Protein 6V5J (pdb70)

Structure (mmCIF, N/CA/C/O backbone):
data_6V5J
#
_entry.id   6V5J
#
_cell.length_a   38.041
_cell.length_b   38.041
_cell.length_c   104.276
_cell.angle_alpha   90.000
_cell.angle_beta   90.000
_cell.angle_gamma   120.000
#
_symmetry.space_group_name_H-M   'H 3'
#
loop_
_entity.id
_entity.type
_entity.pdbx_description
1 polymer 'Coiled-coil Trimer with Glu:Leu:Ala Triad'
2 water water
#
loop_
_atom_site.group_PDB
_atom_site.id
_atom_site.type_symbol
_atom_site.label_atom_id
_atom_site.label_alt_id
_atom_site.label_comp_id
_atom_site.label_asym_id
_atom_site.label_entity_id
_atom_site.label_seq_id
_atom_site.pdbx_PDB_ins_code
_atom_site.Cartn_x
_atom_site.Cartn_y
_atom_site.Cartn_z
_atom_site.occupancy
_atom_site.B_iso_or_equiv
_atom_site.auth_seq_id
_atom_site.auth_comp_id
_atom_site.auth_asym_id
_atom_site.auth_atom_id
_atom_site.pdbx_PDB_model_num
ATOM 4 N N . GLU A 1 2 ? 12.729 -14.751 -31.249 1.00 15.35 1 GLU A N 1
ATOM 5 C CA . GLU A 1 2 ? 13.797 -14.998 -30.287 1.00 19.82 1 GLU A CA 1
ATOM 6 C C . GLU A 1 2 ? 14.148 -13.758 -29.478 1.00 18.29 1 GLU A C 1
ATOM 7 O O . GLU A 1 2 ? 14.217 -13.800 -28.252 1.0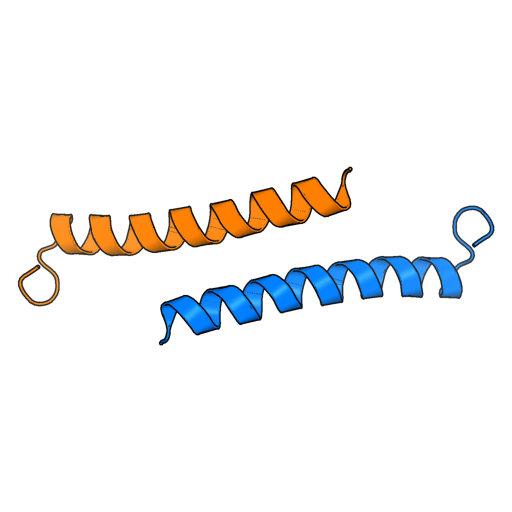0 16.31 1 GLU A O 1
ATOM 13 N N . VAL A 1 3 ? 14.388 -12.651 -30.179 1.00 21.08 2 VAL A N 1
ATOM 14 C CA . VAL A 1 3 ? 14.813 -11.441 -29.489 1.00 18.38 2 VAL A CA 1
ATOM 15 C C . VAL A 1 3 ? 13.682 -10.888 -28.638 1.00 15.57 2 VAL A C 1
ATOM 16 O O . VAL A 1 3 ? 13.895 -10.488 -27.487 1.00 16.64 2 VAL A O 1
ATOM 20 N N . GLU A 1 4 ? 12.460 -10.859 -29.179 1.00 14.22 3 GLU A N 1
ATOM 21 C CA . GLU A 1 4 ? 11.335 -10.358 -28.395 1.00 17.29 3 GLU A CA 1
ATOM 22 C C . GLU A 1 4 ? 11.102 -11.220 -27.156 1.00 17.97 3 GLU A C 1
ATOM 23 O O . GLU A 1 4 ? 10.740 -10.707 -26.092 1.00 17.61 3 GLU A O 1
ATOM 29 N N . ALA A 1 5 ? 11.322 -12.529 -27.268 1.00 16.00 4 ALA A N 1
ATOM 30 C CA . ALA A 1 5 ? 11.148 -13.385 -26.103 1.00 15.16 4 ALA A CA 1
ATOM 31 C C . ALA A 1 5 ? 12.249 -13.144 -25.079 1.00 12.04 4 ALA A C 1
ATOM 32 O O . ALA A 1 5 ? 12.000 -13.199 -23.868 1.00 14.12 4 ALA A O 1
ATOM 34 N N . LEU A 1 6 ? 13.473 -12.879 -25.545 1.00 13.65 5 LEU A N 1
ATOM 35 C CA . LEU A 1 6 ? 14.552 -12.571 -24.617 1.00 11.36 5 LEU A CA 1
ATOM 36 C C . LEU A 1 6 ? 14.316 -11.235 -23.929 1.00 12.04 5 LEU A C 1
ATOM 37 O O . LEU A 1 6 ? 14.630 -11.081 -22.743 1.00 13.97 5 LEU A O 1
ATOM 42 N N . GLU A 1 7 ? 13.753 -10.260 -24.648 1.00 10.51 6 GLU A N 1
ATOM 43 C CA . GLU A 1 7 ? 13.340 -9.023 -23.992 1.00 12.10 6 GLU A CA 1
ATOM 44 C C . GLU A 1 7 ? 12.408 -9.315 -22.828 1.00 12.67 6 GLU A C 1
ATOM 45 O O . GLU A 1 7 ? 12.529 -8.712 -21.757 1.00 10.72 6 GLU A O 1
ATOM 51 N N . LYS A 1 8 ? 11.467 -10.237 -23.028 1.00 11.27 7 LYS A N 1
ATOM 52 C CA . LYS A 1 8 ? 10.516 -10.589 -21.980 1.00 10.64 7 LYS A CA 1
ATOM 53 C C . LYS A 1 8 ? 11.223 -11.204 -20.779 1.00 13.77 7 LYS A C 1
ATOM 54 O O . LYS A 1 8 ? 10.966 -10.827 -19.631 1.00 13.51 7 LYS A O 1
ATOM 60 N N . LYS A 1 9 ? 12.116 -12.165 -21.027 1.00 9.97 8 LYS A N 1
ATOM 61 C CA . LYS A 1 9 ? 12.845 -12.801 -19.929 1.00 10.69 8 LYS A CA 1
ATOM 62 C C . LYS A 1 9 ? 13.678 -11.783 -19.166 1.00 10.83 8 LYS A C 1
ATOM 63 O O . LYS A 1 9 ? 13.752 -11.819 -17.932 1.00 12.48 8 LYS A O 1
ATOM 69 N N . VAL A 1 10 ? 14.330 -10.875 -19.893 1.00 11.19 9 VAL A N 1
ATOM 70 C CA . VAL A 1 10 ? 15.179 -9.883 -19.252 1.00 9.41 9 VAL A CA 1
ATOM 71 C C . VAL A 1 10 ? 14.351 -8.938 -18.385 1.00 10.41 9 VAL A C 1
ATOM 72 O O . VAL A 1 10 ? 14.729 -8.641 -17.248 1.00 13.64 9 VAL A O 1
ATOM 76 N N . GLU A 1 11 ? 13.204 -8.463 -18.888 1.00 10.69 10 GLU A N 1
ATOM 77 C CA . GLU A 1 11 ? 12.371 -7.589 -18.057 1.00 14.33 10 GLU A CA 1
ATOM 78 C C . GLU A 1 11 ? 11.828 -8.330 -16.840 1.00 16.54 10 GLU A C 1
ATOM 79 O O . GLU A 1 11 ? 11.698 -7.742 -15.757 1.00 14.32 10 GLU A O 1
ATOM 85 N N . ALA A 1 12 ? 11.496 -9.614 -16.997 1.00 12.37 11 ALA A N 1
ATOM 86 C CA . ALA A 1 12 ? 11.080 -10.413 -15.848 1.00 13.43 11 ALA A CA 1
ATOM 87 C C . ALA A 1 12 ? 12.187 -10.483 -14.808 1.00 14.68 11 ALA A C 1
ATOM 88 O O . ALA A 1 12 ? 11.925 -10.390 -13.602 1.00 11.13 11 ALA A O 1
ATOM 90 N N . LEU A 1 13 ? 13.434 -10.638 -15.261 1.00 10.18 12 LEU A N 1
ATOM 91 C CA . LEU A 1 13 ? 14.567 -10.641 -14.342 1.00 10.91 12 LEU A CA 1
ATOM 92 C C . LEU A 1 13 ? 14.734 -9.284 -13.667 1.00 10.94 12 LEU A C 1
ATOM 93 O O . LEU A 1 13 ? 15.027 -9.217 -12.467 1.00 10.20 12 LEU A O 1
ATOM 98 N N . GLU A 1 14 ? 14.557 -8.193 -14.419 1.00 10.43 13 GLU A N 1
ATOM 99 C CA . GLU A 1 14 ? 14.661 -6.865 -13.822 1.00 11.18 13 GLU A CA 1
ATOM 100 C C . GLU A 1 14 ? 13.683 -6.709 -12.663 1.00 8.48 13 GLU A C 1
ATOM 101 O O . GLU A 1 14 ? 14.039 -6.172 -11.608 1.00 9.02 13 GLU A O 1
ATOM 107 N N . LEU A 1 15 ? 12.449 -7.192 -12.832 1.00 10.34 14 LEU A N 1
ATOM 108 C CA . LEU A 1 15 ? 11.470 -7.104 -11.752 1.00 7.95 14 LEU A CA 1
ATOM 109 C C . LEU A 1 15 ? 11.856 -7.980 -10.566 1.00 10.24 14 LEU A C 1
ATOM 110 O O . LEU A 1 15 ? 11.707 -7.566 -9.408 1.00 10.45 14 LEU A O 1
ATOM 115 N N . LYS A 1 16 ? 12.305 -9.211 -10.831 1.00 10.88 15 LYS A N 1
ATOM 116 C CA . LYS A 1 16 ? 12.727 -10.090 -9.742 1.00 7.24 15 LYS A CA 1
ATOM 117 C C . LYS A 1 16 ? 13.891 -9.485 -8.974 1.00 7.90 15 LYS A C 1
ATOM 118 O O . LYS A 1 16 ? 13.946 -9.572 -7.742 1.00 8.47 15 LYS A O 1
ATOM 124 N N . VAL A 1 17 ? 14.846 -8.892 -9.690 1.00 7.27 16 VAL A N 1
ATOM 125 C CA . VAL A 1 17 ? 16.004 -8.278 -9.049 1.00 4.40 16 VAL A CA 1
ATOM 126 C C . VAL A 1 17 ? 15.582 -7.065 -8.226 1.00 8.55 16 VAL A C 1
ATOM 127 O O . VAL A 1 17 ? 16.057 -6.862 -7.107 1.00 7.73 16 VAL A O 1
ATOM 131 N N . GLN A 1 18 ? 14.669 -6.256 -8.752 1.00 8.57 17 GLN A N 1
ATOM 132 C CA . GLN A 1 18 ? 14.179 -5.113 -7.989 1.00 8.31 17 GLN A CA 1
ATOM 133 C C . GLN A 1 18 ? 13.509 -5.557 -6.692 1.00 8.63 17 GLN A C 1
ATOM 134 O O . GLN A 1 18 ? 13.713 -4.955 -5.626 1.00 8.08 17 GLN A O 1
ATOM 140 N N . ALA A 1 19 ? 12.706 -6.615 -6.762 1.00 7.93 18 ALA A N 1
ATOM 141 C CA . ALA A 1 19 ? 12.048 -7.110 -5.560 1.00 7.43 18 ALA A CA 1
ATOM 142 C C . ALA A 1 19 ? 13.074 -7.605 -4.549 1.00 9.57 18 ALA A C 1
ATOM 143 O O . ALA A 1 19 ? 12.941 -7.349 -3.345 1.00 8.22 18 ALA A O 1
ATOM 145 N N . LEU A 1 20 ? 14.114 -8.306 -5.025 1.00 7.28 19 LEU A N 1
ATOM 146 C CA . LEU A 1 20 ? 15.181 -8.756 -4.138 1.00 6.04 19 LEU A CA 1
ATOM 147 C C . LEU A 1 20 ? 15.911 -7.577 -3.518 1.00 7.53 19 LEU A C 1
ATOM 148 O O . LEU A 1 20 ? 16.255 -7.606 -2.333 1.00 6.92 19 LEU A O 1
ATOM 153 N N . GLU A 1 21 ? 16.200 -6.552 -4.317 1.00 7.90 20 GLU A N 1
ATOM 154 C CA . GLU A 1 21 ? 16.883 -5.379 -3.781 1.00 6.84 20 GLU A CA 1
ATOM 155 C C . GLU A 1 21 ? 16.090 -4.754 -2.643 1.00 7.04 20 GLU A C 1
ATOM 156 O O . GLU A 1 21 ? 16.662 -4.386 -1.608 1.00 6.16 20 GLU A O 1
ATOM 162 N N . LYS A 1 22 ? 14.767 -4.638 -2.808 1.00 6.04 21 LYS A N 1
ATOM 163 C CA . LYS A 1 22 ? 13.940 -4.052 -1.755 1.00 6.63 21 LYS A CA 1
ATOM 164 C C . LYS A 1 22 ? 13.949 -4.914 -0.507 1.00 6.95 21 LYS A C 1
ATOM 165 O O . LYS A 1 22 ? 13.997 -4.400 0.618 1.00 7.17 21 LYS A O 1
ATOM 171 N N . LYS A 1 23 ? 13.881 -6.229 -0.687 1.00 7.51 22 LYS A N 1
ATOM 172 C CA . LYS A 1 23 ? 13.873 -7.119 0.461 1.00 7.40 22 LYS A CA 1
ATOM 173 C C . LYS A 1 23 ? 15.218 -7.110 1.168 1.00 7.43 22 LYS A C 1
ATOM 174 O O . LYS A 1 23 ? 15.273 -7.090 2.400 1.00 9.12 22 LYS A O 1
ATOM 180 N N . VAL A 1 24 ? 16.318 -7.116 0.409 1.00 5.68 23 VAL A N 1
ATOM 181 C CA . VAL A 1 24 ? 17.632 -7.133 1.044 1.00 4.65 23 VAL A CA 1
ATOM 182 C C . VAL A 1 24 ? 17.902 -5.811 1.747 1.00 7.88 23 VAL A C 1
ATOM 183 O O . VAL A 1 24 ? 18.476 -5.783 2.839 1.00 6.63 23 VAL A O 1
ATOM 187 N N . GLU A 1 25 ? 17.486 -4.693 1.146 1.00 8.40 24 GLU A N 1
ATOM 188 C CA . GLU A 1 25 ? 17.701 -3.416 1.816 1.00 6.99 24 GLU A CA 1
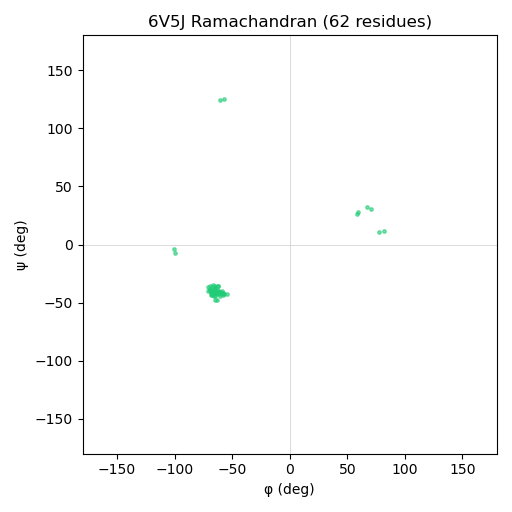ATOM 189 C C . GLU A 1 25 ? 16.901 -3.344 3.107 1.00 6.94 24 GLU A C 1
ATOM 190 O O . GLU A 1 25 ? 17.382 -2.816 4.109 1.00 9.07 24 GLU A O 1
ATOM 196 N N . ALA A 1 26 ? 15.690 -3.900 3.115 1.00 4.98 25 ALA A N 1
ATOM 197 C CA . ALA A 1 26 ? 14.912 -3.919 4.351 1.00 5.46 25 ALA A CA 1
ATOM 198 C C . ALA A 1 26 ? 15.584 -4.764 5.428 1.00 8.31 25 ALA A C 1
ATOM 199 O O . ALA A 1 26 ? 15.552 -4.406 6.608 1.00 9.41 25 ALA A O 1
ATOM 201 N N . LEU A 1 27 ? 16.178 -5.899 5.050 1.00 7.53 26 LEU A N 1
ATOM 202 C CA . LEU A 1 27 ? 16.893 -6.710 6.037 1.00 6.72 26 LEU A CA 1
ATOM 203 C C . LEU A 1 27 ? 18.152 -6.004 6.538 1.00 8.34 26 LEU A C 1
ATOM 204 O O . LEU A 1 27 ? 18.464 -6.050 7.738 1.00 10.16 26 LEU A O 1
ATOM 209 N N . GLU A 1 28 ? 18.892 -5.351 5.638 1.00 8.36 27 GLU A N 1
ATOM 210 C CA . GLU A 1 28 ? 20.122 -4.676 6.044 1.00 6.62 27 GLU A CA 1
ATOM 211 C C . GLU A 1 28 ? 19.841 -3.552 7.018 1.00 11.78 27 GLU A C 1
ATOM 212 O O . GLU A 1 28 ? 20.582 -3.361 7.990 1.00 12.70 27 GLU A O 1
ATOM 218 N N . HIS A 1 29 ? 18.788 -2.786 6.761 1.00 9.21 28 HIS A N 1
ATOM 219 C CA . HIS A 1 29 ? 18.538 -1.553 7.484 1.00 8.46 28 HIS A CA 1
ATOM 220 C C . HIS A 1 29 ? 17.500 -1.716 8.581 1.00 11.44 28 HIS A C 1
ATOM 221 O O . HIS A 1 29 ? 17.308 -0.789 9.374 1.00 12.66 28 HIS A O 1
ATOM 228 N N . GLY A 1 30 ? 16.848 -2.871 8.654 1.00 10.44 29 GLY A N 1
ATOM 229 C CA . GLY A 1 30 ? 15.842 -3.108 9.669 1.00 13.23 29 GLY A CA 1
ATOM 230 C C . GLY A 1 30 ? 14.576 -2.312 9.467 1.00 13.18 29 GLY A C 1
ATOM 231 O O . GLY A 1 30 ? 13.910 -1.967 10.447 1.00 14.50 29 GLY A O 1
ATOM 232 N N . TRP A 1 31 ? 14.223 -2.017 8.217 1.00 9.55 30 TRP A N 1
ATOM 233 C CA . TRP A 1 31 ? 13.038 -1.219 7.934 1.00 9.60 30 TRP A CA 1
ATOM 234 C C . TRP A 1 31 ? 11.798 -1.863 8.533 1.00 12.11 30 TRP A C 1
ATOM 235 O O . TRP A 1 31 ? 11.511 -3.032 8.276 1.00 12.88 30 TRP A O 1
ATOM 246 N N . ASP A 1 32 ? 11.071 -1.088 9.340 1.00 11.85 31 ASP A N 1
ATOM 247 C CA . ASP A 1 32 ? 9.802 -1.522 9.923 1.00 13.73 31 ASP A CA 1
ATOM 248 C C . ASP A 1 32 ? 9.961 -2.777 10.768 1.00 16.42 31 ASP A C 1
ATOM 249 O O . ASP A 1 32 ? 9.012 -3.551 10.917 1.00 17.21 31 ASP A O 1
ATOM 254 N N . GLY A 1 33 ? 11.163 -2.991 11.304 1.00 18.59 32 GLY A N 1
ATOM 255 C CA . GLY A 1 33 ? 11.437 -4.141 12.138 1.00 17.77 32 GLY A CA 1
ATOM 256 C C . GLY A 1 33 ? 11.732 -5.415 11.385 1.00 16.89 32 GLY A C 1
ATOM 257 O O . GLY A 1 33 ? 11.752 -6.488 12.000 1.00 19.52 32 GLY A O 1
ATOM 258 N N . ARG A 1 34 ? 11.952 -5.336 10.078 1.00 16.92 33 ARG A N 1
ATOM 259 C CA . ARG A 1 34 ? 12.340 -6.501 9.286 1.00 14.26 33 ARG A CA 1
ATOM 260 C C . ARG A 1 34 ? 13.799 -6.854 9.548 1.00 17.51 33 ARG A C 1
ATOM 261 O O . ARG A 1 34 ? 14.545 -6.031 10.082 1.00 18.46 33 ARG A O 1
ATOM 272 N N . GLU B 1 2 ? -0.120 -7.273 -3.789 1.00 16.78 1 GLU B N 1
ATOM 273 C CA . GLU B 1 2 ? -0.850 -6.479 -4.773 1.00 20.23 1 GLU B CA 1
ATOM 274 C C . GLU B 1 2 ? 0.057 -5.563 -5.574 1.00 18.45 1 GLU B C 1
ATOM 275 O O . GLU B 1 2 ? -0.009 -5.510 -6.803 1.00 19.97 1 GLU B O 1
ATOM 281 N N . VAL B 1 3 ? 0.884 -4.808 -4.858 1.00 19.87 2 VAL B N 1
ATOM 282 C CA . VAL B 1 3 ? 1.748 -3.841 -5.519 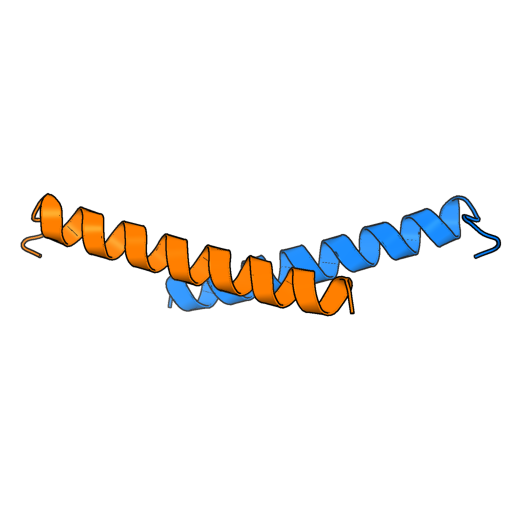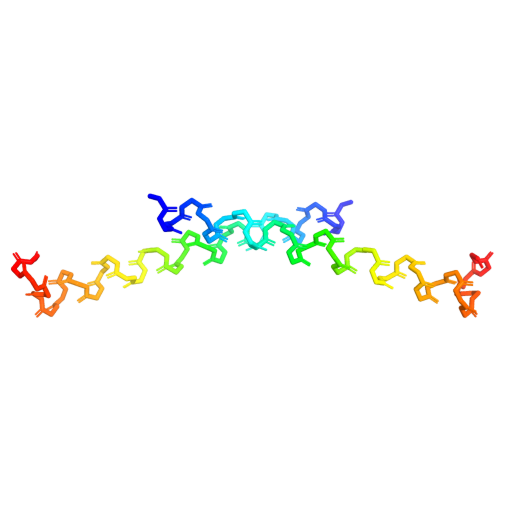1.00 17.13 2 VAL B CA 1
ATOM 283 C C . VAL B 1 3 ? 2.763 -4.551 -6.406 1.00 16.70 2 VAL B C 1
ATOM 284 O O . VAL B 1 3 ? 2.950 -4.185 -7.570 1.00 15.77 2 VAL B O 1
ATOM 288 N N . GLU B 1 4 ? 3.426 -5.585 -5.876 1.00 13.42 3 GLU B N 1
ATOM 289 C CA . GLU B 1 4 ? 4.423 -6.291 -6.677 1.00 18.62 3 GLU B CA 1
ATOM 290 C C . GLU B 1 4 ? 3.786 -6.931 -7.905 1.00 17.07 3 GLU B C 1
ATOM 291 O O . GLU B 1 4 ? 4.400 -6.981 -8.978 1.00 17.51 3 GLU B O 1
ATOM 297 N N . ALA B 1 5 ? 2.548 -7.416 -7.769 1.00 14.79 4 ALA B N 1
ATOM 298 C CA . ALA B 1 5 ? 1.863 -7.997 -8.916 1.00 16.50 4 ALA B CA 1
ATOM 299 C C . ALA B 1 5 ? 1.514 -6.929 -9.943 1.00 12.62 4 ALA B C 1
ATOM 300 O O . ALA B 1 5 ? 1.602 -7.174 -11.150 1.00 15.50 4 ALA B O 1
ATOM 302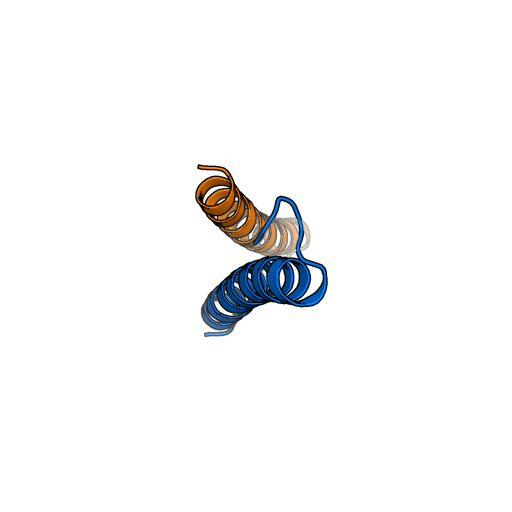 N N . LEU B 1 6 ? 1.104 -5.742 -9.484 1.00 14.61 5 LEU B N 1
ATOM 303 C CA . LEU B 1 6 ? 0.834 -4.658 -10.418 1.00 12.41 5 LEU B CA 1
ATOM 304 C C . LEU B 1 6 ? 2.109 -4.185 -11.098 1.00 14.56 5 LEU B C 1
ATOM 305 O O . LEU B 1 6 ? 2.072 -3.805 -12.272 1.00 12.32 5 LEU B O 1
ATOM 310 N N . GLU B 1 7 ? 3.242 -4.199 -10.388 1.00 12.88 6 GLU B N 1
ATOM 311 C CA . GLU B 1 7 ? 4.510 -3.908 -11.050 1.00 12.24 6 GLU B CA 1
ATOM 312 C C . GLU B 1 7 ? 4.753 -4.878 -12.201 1.00 11.64 6 GLU B C 1
ATOM 313 O O . GLU B 1 7 ? 5.212 -4.475 -13.276 1.00 10.95 6 GLU B O 1
ATOM 319 N N . LYS B 1 8 ? 4.445 -6.160 -12.000 1.00 11.31 7 LYS B N 1
ATOM 320 C CA . LYS B 1 8 ? 4.681 -7.127 -13.065 1.00 11.71 7 LYS B CA 1
ATOM 321 C C . LYS B 1 8 ? 3.757 -6.878 -14.249 1.00 11.76 7 LYS B C 1
ATOM 322 O O . LYS B 1 8 ? 4.185 -6.961 -15.402 1.00 12.24 7 LYS B O 1
ATOM 328 N N . LYS B 1 9 ? 2.482 -6.597 -13.978 1.00 10.47 8 LYS B N 1
ATOM 329 C CA . LYS B 1 9 ? 1.549 -6.277 -15.055 1.00 11.24 8 LYS B CA 1
ATOM 330 C C . LYS B 1 9 ? 1.988 -5.034 -15.808 1.00 11.73 8 LYS B C 1
ATOM 331 O O . LYS B 1 9 ? 1.890 -4.975 -17.038 1.00 11.66 8 LYS B O 1
ATOM 337 N N . VA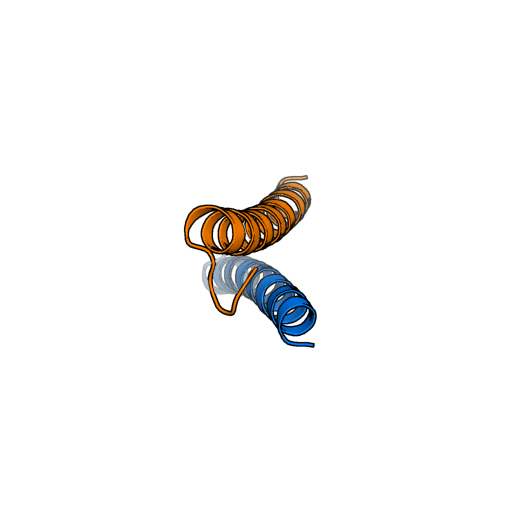L B 1 10 ? 2.468 -4.027 -15.083 1.00 11.30 9 VAL B N 1
ATOM 338 C CA . VAL B 1 10 ? 2.879 -2.795 -15.739 1.00 9.22 9 VAL B CA 1
ATOM 339 C C . VAL B 1 10 ? 4.102 -3.036 -16.615 1.00 10.90 9 VAL B C 1
ATOM 340 O O . VAL B 1 10 ? 4.174 -2.540 -17.744 1.00 11.83 9 VAL B O 1
ATOM 344 N N . GLU B 1 11 ? 5.066 -3.827 -16.134 1.00 10.17 10 GLU B N 1
ATOM 345 C CA . GLU B 1 11 ? 6.255 -4.061 -16.949 1.00 13.71 10 GLU B CA 1
ATOM 346 C C . GLU B 1 11 ? 5.918 -4.915 -18.163 1.00 14.96 10 GLU B C 1
ATOM 347 O O . GLU B 1 11 ? 6.468 -4.703 -19.251 1.00 13.29 10 GLU B O 1
ATOM 353 N N . ALA B 1 12 ? 5.003 -5.873 -18.001 1.00 13.15 11 ALA B N 1
ATOM 354 C CA . ALA B 1 12 ? 4.516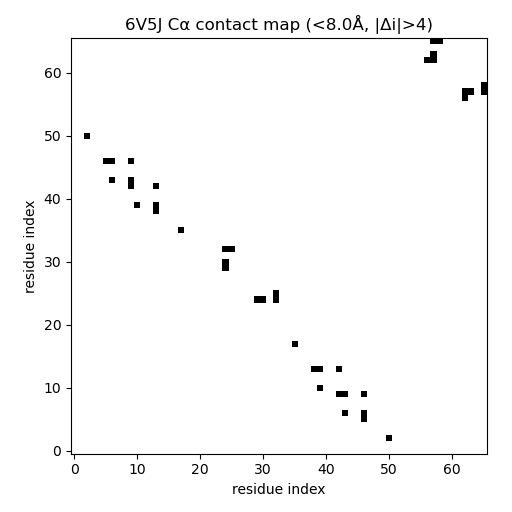 -6.621 -19.153 1.00 14.02 11 ALA B CA 1
ATOM 355 C C . ALA B 1 12 ? 3.897 -5.682 -20.175 1.00 12.93 11 ALA B C 1
ATOM 356 O O . ALA B 1 12 ? 4.087 -5.849 -21.387 1.00 11.03 11 ALA B O 1
ATOM 358 N N . LEU B 1 13 ? 3.156 -4.681 -19.702 1.00 9.14 12 LEU B N 1
ATOM 359 C CA . LEU B 1 13 ? 2.547 -3.728 -20.617 1.00 11.21 12 LEU B CA 1
ATOM 360 C C . LEU B 1 13 ? 3.613 -2.901 -21.317 1.00 9.91 12 LEU B C 1
ATOM 361 O O . LEU B 1 13 ? 3.507 -2.633 -22.518 1.00 9.93 12 LEU B O 1
ATOM 366 N N . GLU B 1 14 ? 4.661 -2.508 -20.586 1.00 9.95 13 GLU B N 1
ATOM 367 C CA . GLU B 1 14 ? 5.733 -1.734 -21.204 1.00 10.60 13 GLU B CA 1
ATOM 368 C C . GLU B 1 14 ? 6.346 -2.494 -22.376 1.00 7.30 13 GLU B C 1
ATOM 369 O O . GLU B 1 14 ? 6.614 -1.912 -23.432 1.00 9.02 13 GLU B O 1
ATOM 375 N N . LEU B 1 15 ? 6.561 -3.804 -22.211 1.00 8.73 14 LEU B N 1
ATOM 376 C CA . LEU B 1 15 ? 7.111 -4.625 -23.289 1.00 9.23 14 LEU B CA 1
ATOM 377 C C . LEU B 1 15 ? 6.168 -4.711 -24.479 1.00 8.41 14 LEU B C 1
ATOM 378 O O . LEU B 1 15 ? 6.612 -4.673 -25.631 1.00 7.81 14 LEU B O 1
ATOM 383 N N . LYS B 1 16 ? 4.873 -4.920 -24.219 1.00 9.69 15 LYS B N 1
ATOM 384 C CA . LYS B 1 16 ? 3.903 -4.993 -25.310 1.00 8.67 15 LYS B CA 1
ATOM 385 C C . LYS B 1 16 ? 3.841 -3.678 -26.065 1.00 7.71 15 LYS B C 1
ATOM 386 O O . LYS B 1 16 ? 3.704 -3.660 -27.296 1.00 7.80 15 LYS B O 1
ATOM 392 N N . VAL B 1 17 ? 3.915 -2.563 -25.337 1.00 7.17 16 VAL B N 1
ATOM 393 C CA . VAL B 1 17 ? 3.868 -1.246 -25.965 1.00 6.27 16 VAL B CA 1
ATOM 394 C C . VAL B 1 17 ? 5.121 -1.007 -26.794 1.00 8.54 16 VAL B C 1
ATOM 395 O O . VAL B 1 17 ? 5.055 -0.476 -27.908 1.00 9.28 16 VAL B O 1
ATOM 399 N N . GLN B 1 18 ? 6.281 -1.395 -26.269 1.00 7.63 17 GLN B N 1
ATOM 400 C CA . GLN B 1 18 ? 7.510 -1.257 -27.037 1.00 6.73 17 GLN B CA 1
ATOM 401 C C . GLN B 1 18 ? 7.444 -2.063 -28.326 1.00 9.62 17 GLN B C 1
ATOM 402 O O . GLN B 1 18 ? 7.849 -1.585 -29.393 1.00 8.24 17 GLN B O 1
ATOM 408 N N . ALA B 1 19 ? 6.949 -3.298 -28.242 1.00 8.07 18 ALA B N 1
ATOM 409 C CA . ALA B 1 19 ? 6.834 -4.124 -29.437 1.00 9.25 18 ALA B CA 1
ATOM 410 C C . ALA B 1 19 ? 5.900 -3.477 -30.450 1.00 9.32 18 ALA B C 1
ATOM 411 O O . ALA B 1 19 ? 6.192 -3.475 -31.652 1.00 8.10 18 ALA B O 1
ATOM 413 N N . LEU B 1 20 ? 4.781 -2.898 -29.974 1.00 5.36 19 LEU B N 1
ATOM 414 C CA . LEU B 1 20 ? 3.854 -2.204 -30.865 1.00 6.61 19 LEU B CA 1
ATOM 415 C C . LEU B 1 20 ? 4.500 -0.981 -31.494 1.00 7.42 19 LEU B C 1
ATOM 416 O O . LEU B 1 20 ? 4.286 -0.700 -32.678 1.00 8.44 19 LEU B O 1
ATOM 421 N N . GLU B 1 21 ? 5.260 -0.219 -30.710 1.00 6.84 20 GLU B N 1
ATOM 422 C CA . GLU B 1 21 ? 5.922 0.955 -31.268 1.00 6.47 20 GLU B CA 1
ATOM 423 C C . GLU B 1 21 ? 6.866 0.565 -32.396 1.00 7.96 20 GLU B C 1
ATOM 424 O O . GLU B 1 21 ? 6.924 1.249 -33.423 1.00 8.04 20 GLU B O 1
ATOM 430 N N . LYS B 1 22 ? 7.624 -0.523 -32.223 1.00 6.09 21 LYS B N 1
ATOM 431 C CA . LYS B 1 22 ? 8.544 -0.933 -33.278 1.00 6.53 21 LYS B CA 1
ATOM 432 C C . LYS B 1 22 ? 7.785 -1.371 -34.518 1.00 7.44 21 LYS B C 1
ATOM 433 O O . LYS B 1 22 ? 8.210 -1.090 -35.643 1.00 8.39 21 LYS B O 1
ATOM 439 N N . LYS B 1 23 ? 6.661 -2.065 -34.337 1.00 5.58 22 LYS B N 1
ATOM 440 C CA . LYS B 1 23 ? 5.916 -2.519 -35.501 1.00 7.69 22 LYS B CA 1
ATOM 441 C C . LYS B 1 23 ? 5.255 -1.345 -36.206 1.00 7.23 22 LYS B C 1
ATOM 442 O O . LYS B 1 23 ? 5.247 -1.282 -37.439 1.00 7.42 22 LYS B O 1
ATOM 448 N N . VAL B 1 24 ? 4.718 -0.388 -35.440 1.00 6.33 23 VAL B N 1
ATOM 449 C CA . VAL B 1 24 ? 4.044 0.749 -36.063 1.00 6.04 23 VAL B CA 1
ATOM 450 C C . VAL B 1 24 ? 5.050 1.650 -36.766 1.00 6.18 23 VAL B C 1
ATOM 451 O O . VAL B 1 24 ? 4.777 2.165 -37.853 1.00 6.12 23 VAL B O 1
ATOM 455 N N . GLU B 1 25 ? 6.230 1.851 -36.167 1.00 6.04 24 GLU B N 1
ATOM 456 C CA . GLU B 1 25 ? 7.238 2.665 -36.842 1.00 7.18 24 GLU B CA 1
ATOM 457 C C . GLU B 1 25 ? 7.702 2.001 -38.130 1.00 6.59 24 GLU B C 1
ATOM 458 O O . GLU B 1 25 ? 7.947 2.680 -39.133 1.00 9.59 24 GLU B O 1
ATOM 464 N N . ALA B 1 26 ? 7.803 0.671 -38.130 1.00 5.27 25 ALA B N 1
ATOM 465 C CA . ALA B 1 26 ? 8.158 -0.035 -39.357 1.00 7.09 25 ALA B CA 1
ATOM 466 C C . ALA B 1 26 ? 7.094 0.145 -40.429 1.00 9.82 25 ALA B C 1
ATOM 467 O O . ALA B 1 26 ? 7.417 0.337 -41.607 1.00 9.95 25 ALA B O 1
ATOM 469 N N . LEU B 1 27 ? 5.820 0.081 -40.046 1.00 8.94 26 LEU B N 1
ATOM 470 C CA . LEU B 1 27 ? 4.751 0.298 -41.018 1.00 8.84 26 LEU B CA 1
ATOM 471 C C . LEU B 1 27 ? 4.747 1.733 -41.535 1.00 9.84 26 LEU B C 1
ATOM 472 O O . LEU B 1 27 ? 4.535 1.966 -42.733 1.00 11.37 26 LEU B O 1
ATOM 477 N N . GLU B 1 28 ? 4.965 2.709 -40.651 1.00 9.41 27 GLU B N 1
ATOM 478 C CA . GLU B 1 28 ? 4.923 4.110 -41.070 1.00 7.11 27 GLU B CA 1
ATOM 479 C C . GLU B 1 28 ? 6.042 4.429 -42.041 1.00 12.58 27 GLU B C 1
ATOM 480 O O . GLU B 1 28 ? 5.845 5.181 -43.003 1.00 14.80 27 GLU B O 1
ATOM 486 N N . HIS B 1 29 ? 7.230 3.892 -41.786 1.00 10.04 28 HIS B N 1
ATOM 487 C CA . HIS B 1 29 ? 8.422 4.294 -42.514 1.00 10.28 28 HIS B CA 1
ATOM 48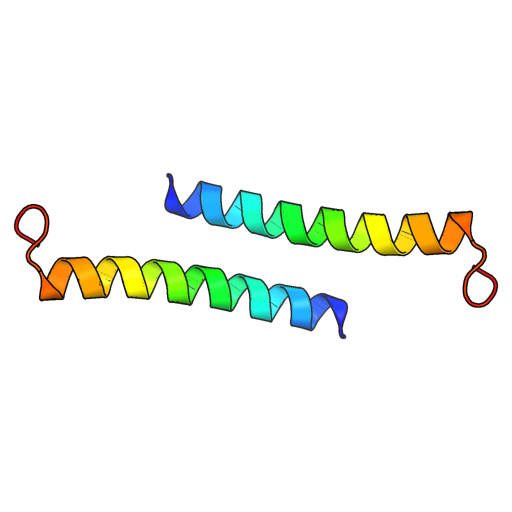8 C C . HIS B 1 29 ? 8.812 3.309 -43.604 1.00 12.57 28 HIS B C 1
ATOM 489 O O . HIS B 1 29 ? 9.755 3.580 -44.352 1.00 14.61 28 HIS B O 1
ATOM 496 N N . GLY B 1 30 ? 8.104 2.188 -43.722 1.00 11.28 29 GLY B N 1
ATOM 497 C CA . GLY B 1 30 ? 8.431 1.197 -44.732 1.00 16.13 29 GLY B CA 1
ATOM 498 C C . GLY B 1 30 ? 9.754 0.503 -44.513 1.00 13.82 29 GLY B C 1
ATOM 499 O O . GLY B 1 30 ? 10.424 0.130 -45.484 1.00 14.05 29 GLY B O 1
ATOM 500 N N . TRP B 1 31 ? 10.147 0.311 -43.257 1.00 10.89 30 TRP B N 1
ATOM 501 C CA . TRP B 1 31 ? 11.428 -0.309 -42.944 1.00 10.96 30 TRP B CA 1
ATOM 502 C C . TRP B 1 31 ? 11.504 -1.716 -43.513 1.00 14.10 30 TRP B C 1
ATOM 503 O O . TRP B 1 31 ? 10.653 -2.556 -43.214 1.00 14.64 30 TRP B O 1
ATOM 514 N N . ASP B 1 32 ? 12.536 -1.964 -44.320 1.00 12.78 31 ASP B N 1
ATOM 515 C CA . ASP B 1 32 ? 12.787 -3.274 -44.906 1.00 15.78 31 ASP B CA 1
ATOM 516 C C . ASP B 1 32 ? 11.617 -3.740 -45.761 1.00 16.22 31 ASP B C 1
ATOM 517 O O . ASP B 1 32 ? 11.376 -4.942 -45.900 1.00 18.41 31 ASP B O 1
ATOM 522 N N . GLY B 1 33 ? 10.875 -2.788 -46.323 1.00 18.30 32 GLY B N 1
ATOM 523 C CA . GLY B 1 33 ? 9.721 -3.101 -47.139 1.00 13.64 32 GLY B CA 1
ATOM 524 C C . GLY B 1 33 ? 8.484 -3.492 -46.368 1.00 16.65 32 GLY B C 1
ATOM 525 O O . GLY B 1 33 ? 7.532 -3.989 -46.974 1.00 18.46 32 GLY B O 1
ATOM 526 N N . ARG B 1 34 ? 8.474 -3.305 -45.055 1.00 15.26 33 ARG B N 1
ATOM 527 C CA . ARG B 1 34 ? 7.269 -3.506 -44.266 1.00 14.82 33 ARG B CA 1
ATOM 528 C C . ARG B 1 34 ? 6.237 -2.421 -44.562 1.00 19.87 33 ARG B C 1
ATOM 529 O O . ARG B 1 34 ? 5.038 -2.618 -44.339 1.00 22.08 33 ARG B O 1
#

Foldseek 3Di:
DVVVVVVVVVVVVVVVVVVVVVVVCVVVCVVND/DVVVVVVVVVVVVVVVVVVVVVVVCVVVCVVND

Sequence (66 aa):
EVEALEKKVEALELKVQALEKKVEALEHGWDGREVEALEKKVEALELKVQALEKKVEALEHGWDGR

B-factor: mean 15.41, std 7.72, range [4.4, 40.31]

Radius of gyration: 17.47 Å; Cα contacts (8 Å, |Δi|>4): 21; chains: 2; bounding box: 21×19×59 Å

Secondary structure (DSSP, 8-state):
-HHHHHHHHHHHHHHHHHHHHHHHHHHHTGGG-/-HHHHHHHHHHHHHHHHHHHHHHHHHHHTGGG-

Solvent-accessible surface area: 5913 Å² total; per-residue (Å²): 179,109,102,61,97,48,118,139,79,17,30,103,102,20,120,74,73,13,105,105,106,111,71,66,1,127,118,115,34,118,137,77,146,193,112,91,52,111,45,117,133,78,42,30,106,109,30,133,69,73,17,106,103,109,125,70,67,1,125,119,113,38,116,137,76,149